Protein AF-A0A5N8YVY4-F1 (afdb_monomer_lite)

pLDDT: mean 76.52, std 18.92, range [33.56, 97.31]

Radius of gyration: 22.84 Å; chains: 1; bounding box: 52×61×30 Å

Structure (mmCIF, N/CA/C/O backbone):
data_AF-A0A5N8YVY4-F1
#
_entry.id   AF-A0A5N8YVY4-F1
#
loop_
_atom_site.group_PDB
_atom_site.id
_atom_site.type_symbol
_atom_site.label_atom_id
_atom_site.label_alt_id
_atom_site.label_comp_id
_atom_site.label_asym_id
_atom_site.label_entity_id
_atom_site.label_seq_id
_atom_site.pdbx_PDB_ins_code
_atom_site.Cartn_x
_atom_site.Cartn_y
_atom_site.Cartn_z
_atom_site.occupancy
_atom_site.B_iso_or_equiv
_atom_site.auth_seq_id
_atom_site.auth_comp_id
_atom_site.auth_asym_id
_atom_site.auth_atom_id
_atom_site.pdbx_PDB_model_num
ATOM 1 N N . MET A 1 1 ? -18.446 -40.238 -5.302 1.00 55.84 1 MET A N 1
ATOM 2 C CA . MET A 1 1 ? -17.484 -40.182 -4.173 1.00 55.84 1 MET A CA 1
ATOM 3 C C . MET A 1 1 ? -16.031 -40.557 -4.520 1.00 55.84 1 MET A C 1
ATOM 5 O O . MET A 1 1 ? -15.143 -40.120 -3.804 1.00 55.84 1 MET A O 1
ATOM 9 N N . LEU A 1 2 ? -15.723 -41.269 -5.621 1.00 49.22 2 LEU A N 1
ATOM 10 C CA . LEU A 1 2 ? -14.328 -41.636 -5.972 1.00 49.22 2 LEU A CA 1
ATOM 11 C C . LEU A 1 2 ? -13.417 -40.474 -6.439 1.00 49.22 2 LEU A C 1
ATOM 13 O O . LEU A 1 2 ? -12.198 -40.604 -6.385 1.00 49.22 2 LEU A O 1
ATOM 17 N N . LYS A 1 3 ? -13.984 -39.351 -6.909 1.00 61.91 3 LYS A N 1
ATOM 18 C CA . LYS A 1 3 ? -13.222 -38.222 -7.484 1.00 61.91 3 LYS A CA 1
ATOM 19 C C . LYS A 1 3 ? -12.515 -37.371 -6.418 1.00 61.91 3 LYS A C 1
ATOM 21 O O . LYS A 1 3 ? -11.375 -36.974 -6.619 1.00 61.91 3 LYS A O 1
ATOM 26 N N . PHE A 1 4 ? -13.147 -37.182 -5.258 1.00 70.38 4 PHE A N 1
ATOM 27 C CA . PHE A 1 4 ? -12.598 -36.387 -4.153 1.00 70.38 4 PHE A CA 1
ATOM 28 C C . PHE A 1 4 ? -11.388 -37.072 -3.503 1.00 70.38 4 PHE A C 1
ATOM 30 O O . PHE A 1 4 ? -10.373 -36.439 -3.243 1.00 70.38 4 PHE A O 1
ATOM 37 N N . ARG A 1 5 ? -11.438 -38.407 -3.367 1.00 75.44 5 ARG A N 1
ATOM 38 C CA . ARG A 1 5 ? -10.320 -39.200 -2.834 1.00 75.44 5 ARG A CA 1
ATOM 39 C C . ARG A 1 5 ? -9.080 -39.149 -3.732 1.00 75.44 5 ARG A C 1
ATOM 41 O O . ARG A 1 5 ? -7.971 -39.195 -3.224 1.00 75.44 5 ARG A O 1
ATOM 48 N N . ARG A 1 6 ? -9.251 -39.025 -5.053 1.00 77.25 6 ARG A N 1
ATOM 49 C CA . ARG A 1 6 ? -8.131 -38.881 -6.002 1.00 77.25 6 ARG A CA 1
ATOM 50 C C . ARG A 1 6 ? -7.522 -37.479 -5.963 1.00 77.25 6 ARG A C 1
ATOM 52 O O . ARG A 1 6 ? -6.309 -37.358 -6.034 1.00 77.25 6 ARG A O 1
ATOM 59 N N . LEU A 1 7 ? -8.346 -36.446 -5.790 1.00 78.88 7 LEU A N 1
ATOM 60 C CA . LEU A 1 7 ? -7.879 -35.060 -5.722 1.00 78.88 7 LEU A CA 1
ATOM 61 C C . LEU A 1 7 ? -7.105 -34.775 -4.422 1.00 78.88 7 LEU A C 1
ATOM 63 O O . LEU A 1 7 ? -6.055 -34.144 -4.456 1.00 78.88 7 LEU A O 1
ATOM 67 N N . VAL A 1 8 ? -7.576 -35.323 -3.296 1.00 85.56 8 VAL A N 1
ATOM 68 C CA . VAL A 1 8 ? -6.899 -35.208 -1.992 1.00 85.56 8 VAL A CA 1
ATOM 69 C C . VAL A 1 8 ? -5.554 -35.945 -1.991 1.00 85.56 8 VAL A C 1
ATOM 71 O O . VAL A 1 8 ? -4.577 -35.423 -1.467 1.00 85.56 8 VAL A O 1
ATOM 74 N N . LEU A 1 9 ? -5.465 -37.117 -2.634 1.00 82.00 9 LEU A N 1
ATOM 75 C CA . LEU A 1 9 ? -4.198 -37.852 -2.748 1.00 82.00 9 LEU A CA 1
ATOM 76 C C . LEU A 1 9 ? -3.158 -37.107 -3.600 1.00 82.00 9 LEU A C 1
ATOM 78 O O . LEU A 1 9 ? -1.983 -37.095 -3.239 1.00 82.00 9 LEU A O 1
ATOM 82 N N . LEU A 1 10 ? -3.578 -36.451 -4.688 1.00 84.38 10 LEU A N 1
ATOM 83 C CA . LEU A 1 10 ? -2.674 -35.639 -5.511 1.00 84.38 10 LEU A CA 1
ATOM 84 C C . LEU A 1 10 ? -2.179 -34.397 -4.763 1.00 84.38 10 LEU A C 1
ATOM 86 O O . LEU A 1 10 ? -0.994 -34.081 -4.828 1.00 84.38 10 LEU A O 1
ATOM 90 N N . TYR A 1 11 ? -3.059 -33.740 -4.004 1.00 84.31 11 TYR A N 1
ATOM 91 C CA . TYR A 1 11 ? -2.692 -32.574 -3.204 1.00 84.31 11 TYR A CA 1
ATOM 92 C C . TYR A 1 11 ? -1.671 -32.921 -2.110 1.00 84.31 11 TYR A C 1
ATOM 94 O O . TYR A 1 11 ? -0.668 -32.231 -1.972 1.00 84.31 11 TYR A O 1
ATOM 102 N N . ILE A 1 12 ? -1.861 -34.035 -1.392 1.00 83.75 12 ILE A N 1
ATOM 103 C CA . ILE A 1 12 ? -0.922 -34.493 -0.351 1.00 83.75 12 ILE A CA 1
ATOM 104 C C . ILE A 1 12 ? 0.433 -34.894 -0.955 1.00 83.75 12 ILE A C 1
ATOM 106 O O . ILE A 1 12 ? 1.474 -34.570 -0.387 1.00 83.75 12 ILE A O 1
ATOM 110 N N . SER A 1 13 ? 0.436 -35.550 -2.121 1.00 77.75 13 SER A N 1
ATOM 111 C CA . SER A 1 13 ? 1.674 -35.894 -2.833 1.00 77.75 13 SER A CA 1
ATOM 112 C C . SER A 1 13 ? 2.452 -34.653 -3.278 1.00 77.75 13 SER A C 1
ATOM 114 O O . SER A 1 13 ? 3.677 -34.639 -3.192 1.00 77.75 13 SER A O 1
ATOM 116 N N . PHE A 1 14 ? 1.754 -33.618 -3.749 1.00 79.69 14 PHE A N 1
ATOM 117 C CA . PHE A 1 14 ? 2.366 -32.352 -4.147 1.00 79.69 14 PHE A CA 1
ATOM 118 C C . PHE A 1 14 ? 2.947 -31.609 -2.936 1.00 79.69 14 PHE A C 1
ATOM 120 O O . PHE A 1 14 ? 4.085 -31.149 -2.978 1.00 79.69 14 PHE A O 1
ATOM 127 N N . LEU A 1 15 ? 2.212 -31.590 -1.819 1.00 78.12 15 LEU A N 1
ATOM 128 C CA . LEU A 1 15 ? 2.664 -30.991 -0.563 1.00 78.12 15 LEU A CA 1
ATOM 129 C C . LEU A 1 15 ? 3.941 -31.669 -0.044 1.00 78.12 15 LEU A C 1
ATOM 131 O O . LEU A 1 15 ? 4.868 -30.979 0.358 1.00 78.12 15 LEU A O 1
ATOM 135 N N . PHE A 1 16 ? 4.042 -33.000 -0.128 1.00 74.69 16 PHE A N 1
ATOM 136 C CA . PHE A 1 16 ? 5.247 -33.738 0.274 1.00 74.69 16 PHE A CA 1
ATOM 137 C C . PHE A 1 16 ? 6.473 -33.442 -0.603 1.00 74.69 16 PHE A C 1
ATOM 139 O O . PHE A 1 16 ? 7.581 -33.361 -0.079 1.00 74.69 16 PHE A O 1
ATOM 146 N N . ILE A 1 17 ? 6.285 -33.240 -1.911 1.00 73.94 17 ILE A N 1
ATOM 147 C CA . ILE A 1 17 ? 7.363 -32.861 -2.842 1.00 73.94 17 ILE A CA 1
ATOM 148 C C . ILE A 1 17 ? 7.856 -31.430 -2.576 1.00 73.94 17 ILE A C 1
ATOM 150 O O . ILE A 1 17 ? 9.050 -31.169 -2.685 1.00 73.94 17 ILE A O 1
ATOM 154 N N . CYS A 1 18 ? 6.966 -30.510 -2.189 1.00 66.88 18 CYS A N 1
ATOM 155 C CA . CYS A 1 18 ? 7.345 -29.139 -1.830 1.00 66.88 18 CYS A CA 1
ATOM 156 C C . CYS A 1 18 ? 7.947 -29.026 -0.420 1.00 66.88 18 CYS A C 1
ATOM 158 O O . CYS A 1 18 ? 8.779 -28.152 -0.190 1.00 66.88 18 CYS A O 1
ATOM 160 N N . LEU A 1 19 ? 7.532 -29.880 0.525 1.00 61.25 19 LEU A N 1
ATOM 161 C CA . LEU A 1 19 ? 7.989 -29.816 1.920 1.00 61.25 19 LEU A CA 1
ATOM 162 C C . LEU A 1 19 ? 9.291 -30.589 2.176 1.00 61.25 19 LEU A C 1
ATOM 164 O O . LEU A 1 19 ? 9.974 -30.320 3.160 1.00 61.25 19 LEU A O 1
ATOM 168 N N . PHE A 1 20 ? 9.644 -31.528 1.297 1.00 68.81 20 PHE A N 1
ATOM 169 C CA . PHE A 1 20 ? 10.936 -32.208 1.305 1.00 68.81 20 PHE A CA 1
ATOM 170 C C . PHE A 1 20 ? 11.694 -31.877 0.018 1.00 68.81 20 PHE A C 1
ATOM 172 O O . PHE A 1 20 ? 11.738 -32.708 -0.894 1.00 68.81 20 PHE A O 1
ATOM 179 N N . PRO A 1 21 ? 12.337 -30.698 -0.080 1.00 59.22 21 PRO A N 1
ATOM 180 C CA . PRO A 1 21 ? 13.430 -30.571 -1.020 1.00 59.22 21 PRO A CA 1
ATOM 181 C C . PRO A 1 21 ? 14.462 -31.606 -0.577 1.00 59.22 21 PRO A C 1
ATOM 183 O O . PRO A 1 21 ? 15.038 -31.500 0.506 1.00 59.22 21 PRO A O 1
ATOM 186 N N . ALA A 1 22 ? 14.652 -32.652 -1.381 1.00 57.59 22 ALA A N 1
ATOM 187 C CA . ALA A 1 22 ? 15.846 -33.464 -1.273 1.00 57.59 22 ALA A CA 1
ATOM 188 C C . ALA A 1 22 ? 17.014 -32.480 -1.345 1.00 57.59 22 ALA A C 1
ATOM 190 O O . ALA A 1 22 ? 17.257 -31.848 -2.372 1.00 57.59 22 ALA A O 1
ATOM 191 N N . CYS A 1 23 ? 17.648 -32.275 -0.200 1.00 51.53 23 CYS A N 1
ATOM 192 C CA . CYS A 1 23 ? 18.814 -31.446 -0.025 1.00 51.53 23 CYS A CA 1
ATOM 193 C C . CYS A 1 23 ? 19.942 -32.046 -0.868 1.00 51.53 23 CYS A C 1
ATOM 195 O O . CYS A 1 23 ? 20.732 -32.864 -0.404 1.00 51.53 23 CYS A O 1
ATOM 197 N N . VAL A 1 24 ? 20.010 -31.644 -2.138 1.00 55.12 24 VAL A N 1
ATOM 198 C CA . VAL A 1 24 ? 21.239 -31.717 -2.918 1.00 55.12 24 VAL A CA 1
ATOM 199 C C . VAL A 1 24 ? 22.156 -30.638 -2.358 1.00 55.12 24 VAL A C 1
ATOM 201 O O . VAL A 1 24 ? 22.028 -29.448 -2.626 1.00 55.12 24 VAL A O 1
ATOM 204 N N . ASN A 1 25 ? 23.034 -31.105 -1.479 1.00 53.78 25 ASN A N 1
ATOM 205 C CA . ASN A 1 25 ? 24.186 -30.396 -0.966 1.00 53.78 25 ASN A CA 1
ATOM 206 C C . ASN A 1 25 ? 25.231 -30.262 -2.083 1.00 53.78 25 ASN A C 1
ATOM 208 O O . ASN A 1 25 ? 25.830 -31.261 -2.480 1.00 53.78 25 ASN A O 1
ATOM 212 N N . SER A 1 26 ? 25.485 -29.035 -2.527 1.00 46.78 26 SER A N 1
ATOM 213 C CA . SER A 1 26 ? 26.713 -28.680 -3.237 1.00 46.78 26 SER A CA 1
ATOM 214 C C . SER A 1 26 ? 27.489 -27.702 -2.365 1.00 46.78 26 SER A C 1
ATOM 216 O O . SER A 1 26 ? 27.283 -26.494 -2.417 1.00 46.78 26 SER A O 1
ATOM 218 N N . ASN A 1 27 ? 28.376 -28.250 -1.536 1.00 60.06 27 ASN A N 1
ATOM 219 C CA . ASN A 1 27 ? 29.426 -27.483 -0.882 1.00 60.06 27 ASN A CA 1
ATOM 220 C C . ASN A 1 27 ? 30.464 -27.097 -1.942 1.00 60.06 27 ASN A C 1
ATOM 222 O O . ASN A 1 27 ? 31.179 -27.951 -2.464 1.00 60.06 27 ASN A O 1
ATOM 226 N N . SER A 1 28 ? 30.569 -25.812 -2.245 1.00 51.81 28 SER A N 1
ATOM 227 C CA . SER A 1 28 ? 31.784 -25.196 -2.779 1.00 51.81 28 SER A CA 1
ATOM 228 C C . SER A 1 28 ? 31.788 -23.768 -2.263 1.00 51.81 28 SER A C 1
ATOM 230 O O . SER A 1 28 ? 30.952 -22.958 -2.651 1.00 51.81 28 SER A O 1
ATOM 232 N N . GLY A 1 29 ? 32.639 -23.533 -1.265 1.00 50.56 29 GLY A N 1
ATOM 233 C CA . GLY A 1 29 ? 32.761 -22.243 -0.608 1.00 50.56 29 GLY A CA 1
ATOM 234 C C . GLY A 1 29 ? 33.346 -21.178 -1.524 1.00 50.56 29 GLY A C 1
ATOM 235 O O . GLY A 1 29 ? 33.980 -21.493 -2.524 1.00 50.56 29 GLY A O 1
ATOM 236 N N . ASP A 1 30 ? 33.176 -19.924 -1.134 1.00 43.31 30 ASP A N 1
ATOM 237 C CA . ASP A 1 30 ? 34.301 -19.150 -0.621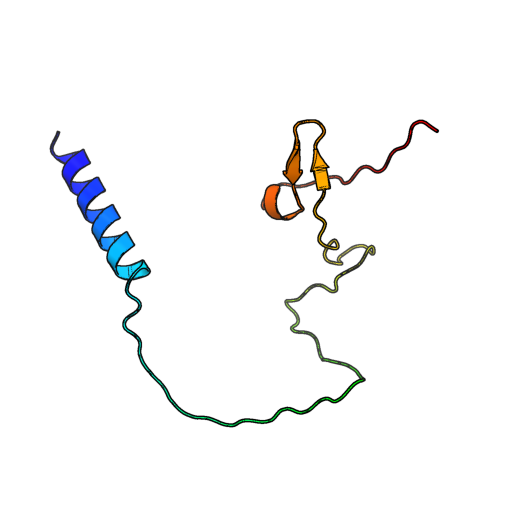 1.00 43.31 30 ASP A CA 1
ATOM 238 C C . ASP A 1 30 ? 33.756 -17.956 0.169 1.00 43.31 30 ASP A C 1
ATOM 240 O O . ASP A 1 30 ? 32.742 -17.354 -0.192 1.00 43.31 30 ASP A O 1
ATOM 244 N N . GLY A 1 31 ? 34.383 -17.667 1.303 1.00 53.78 31 GLY A N 1
ATOM 245 C CA . GLY A 1 31 ? 34.014 -16.552 2.159 1.00 53.78 31 GLY A CA 1
ATOM 246 C C . GLY A 1 31 ? 34.768 -15.309 1.726 1.00 53.78 31 GLY A C 1
ATOM 247 O O . GLY A 1 31 ? 35.977 -15.241 1.907 1.00 53.78 31 GLY A O 1
ATOM 248 N N . VAL A 1 32 ? 34.060 -14.293 1.240 1.00 44.66 32 VAL A N 1
ATOM 249 C CA . VAL A 1 32 ? 34.615 -12.943 1.118 1.00 44.66 32 VAL A CA 1
ATOM 250 C C . VAL A 1 32 ? 33.586 -11.947 1.636 1.00 44.66 32 VAL A C 1
ATOM 252 O O . VAL A 1 32 ? 32.634 -11.567 0.960 1.00 44.66 32 VAL A O 1
ATOM 255 N N . ALA A 1 33 ? 33.787 -11.532 2.886 1.00 50.59 33 ALA A N 1
ATOM 256 C CA . ALA A 1 33 ? 33.242 -10.285 3.386 1.00 50.59 33 ALA A CA 1
ATOM 257 C C . ALA A 1 33 ? 34.062 -9.147 2.764 1.00 50.59 33 ALA A C 1
ATOM 259 O O . ALA A 1 33 ? 35.186 -8.877 3.185 1.00 50.59 33 ALA A O 1
ATOM 260 N N . THR A 1 34 ? 33.508 -8.488 1.752 1.00 33.56 34 THR A N 1
ATOM 261 C CA . THR A 1 34 ? 34.046 -7.229 1.236 1.00 33.56 34 THR A CA 1
ATOM 262 C C . THR A 1 34 ? 32.978 -6.158 1.362 1.00 33.56 34 THR A C 1
ATOM 264 O O . THR A 1 34 ? 32.059 -6.051 0.558 1.00 33.56 34 THR A O 1
ATOM 267 N N . SER A 1 35 ? 33.121 -5.361 2.418 1.00 54.50 35 SER A N 1
ATOM 268 C CA . SER A 1 35 ? 32.541 -4.030 2.514 1.00 54.50 35 SER A CA 1
ATOM 269 C C . SER A 1 35 ? 33.213 -3.160 1.457 1.00 54.50 35 SER A C 1
ATOM 271 O O . SER A 1 35 ? 34.409 -2.881 1.554 1.00 54.50 35 SER A O 1
ATOM 273 N N . THR A 1 36 ? 32.485 -2.726 0.437 1.00 37.22 36 THR A N 1
ATOM 274 C CA . THR A 1 36 ? 32.936 -1.627 -0.422 1.00 37.22 36 THR A CA 1
ATOM 275 C C . THR A 1 36 ? 31.719 -0.826 -0.850 1.00 37.22 36 THR A C 1
ATOM 277 O O . THR A 1 36 ? 30.841 -1.324 -1.548 1.00 37.22 36 THR A O 1
ATOM 280 N N . ASN A 1 37 ? 31.663 0.402 -0.340 1.00 58.12 37 ASN A N 1
ATOM 281 C CA . ASN A 1 37 ? 30.744 1.432 -0.787 1.00 58.12 37 ASN A CA 1
ATOM 282 C C . ASN A 1 37 ? 31.156 1.929 -2.181 1.00 58.12 37 ASN A C 1
ATOM 284 O O . ASN A 1 37 ? 32.346 2.032 -2.477 1.00 58.12 37 ASN A O 1
ATOM 288 N N . GLU A 1 38 ? 30.130 2.359 -2.911 1.00 58.00 38 GLU A N 1
ATOM 289 C CA . GLU A 1 38 ? 30.119 3.239 -4.083 1.00 58.00 38 GLU A CA 1
ATOM 290 C C . GLU A 1 38 ? 30.331 2.662 -5.492 1.00 58.00 38 GLU A C 1
ATOM 292 O O . GLU A 1 38 ? 31.243 1.894 -5.784 1.00 58.00 38 GLU A O 1
ATOM 297 N N . ALA A 1 39 ? 29.504 3.244 -6.370 1.00 47.06 39 ALA A N 1
ATOM 298 C CA . ALA A 1 39 ? 29.569 3.338 -7.824 1.00 47.06 39 ALA A CA 1
ATOM 299 C C . ALA A 1 39 ? 28.976 2.186 -8.658 1.00 47.06 39 ALA A C 1
ATOM 301 O O . ALA A 1 39 ? 29.626 1.198 -8.981 1.00 47.06 39 ALA A O 1
ATOM 302 N N . GLY A 1 40 ? 27.757 2.441 -9.150 1.00 50.09 40 GLY A N 1
ATOM 303 C CA . GLY A 1 40 ? 27.364 2.063 -10.508 1.00 50.09 40 GLY A CA 1
ATOM 304 C C . GLY A 1 40 ? 27.216 0.569 -10.752 1.00 50.09 40 GLY A C 1
ATOM 305 O O . GLY A 1 40 ? 27.896 0.009 -11.607 1.00 50.09 40 GLY A O 1
ATOM 306 N N . GLY A 1 41 ? 26.283 -0.067 -10.045 1.00 46.69 41 GLY A N 1
ATOM 307 C CA . GLY A 1 41 ? 25.782 -1.364 -10.471 1.00 46.69 41 GLY A CA 1
ATOM 308 C C . GLY A 1 41 ? 25.063 -1.204 -11.807 1.00 46.69 41 GLY A C 1
ATOM 309 O O . GLY A 1 41 ? 24.080 -0.471 -11.893 1.00 46.69 41 GLY A O 1
ATOM 310 N N . LEU A 1 42 ? 25.545 -1.891 -12.843 1.00 50.19 42 LEU A N 1
ATOM 311 C CA . LEU A 1 42 ? 24.713 -2.265 -13.983 1.00 50.19 42 LEU A CA 1
ATOM 312 C C . LEU A 1 42 ? 23.575 -3.110 -13.410 1.00 50.19 42 LEU A C 1
ATOM 314 O O . LEU A 1 42 ? 23.735 -4.311 -13.198 1.00 50.19 42 LEU A O 1
ATOM 318 N N . GLY A 1 43 ? 22.489 -2.430 -13.040 1.00 55.59 43 GLY A N 1
ATOM 319 C CA . GLY A 1 43 ? 21.302 -3.048 -12.485 1.00 55.59 43 GLY A CA 1
ATOM 320 C C . GLY A 1 43 ? 20.839 -4.139 -13.431 1.00 55.59 43 GLY A C 1
ATOM 321 O O . GLY A 1 43 ? 20.871 -3.966 -14.651 1.00 55.59 43 GLY A O 1
ATOM 322 N N . ASP A 1 44 ? 20.454 -5.272 -12.853 1.00 59.56 44 ASP A N 1
ATOM 323 C CA . ASP A 1 44 ? 19.677 -6.281 -13.553 1.00 59.56 44 ASP A CA 1
ATOM 324 C C . ASP A 1 44 ? 18.605 -5.552 -14.388 1.00 59.56 44 ASP A C 1
ATOM 326 O O . ASP A 1 44 ? 17.812 -4.808 -13.804 1.00 59.56 44 ASP A O 1
ATOM 330 N N . PRO A 1 45 ? 18.583 -5.687 -15.730 1.00 56.00 45 PRO A N 1
ATOM 331 C CA . PRO A 1 45 ? 17.641 -4.963 -16.589 1.00 56.00 45 PRO A CA 1
ATOM 332 C C . PRO A 1 45 ? 16.170 -5.290 -16.280 1.00 56.00 45 PRO A C 1
ATOM 334 O O . PRO A 1 45 ? 15.270 -4.717 -16.892 1.00 56.00 45 PRO A O 1
ATOM 337 N N . LEU A 1 46 ? 15.924 -6.218 -15.352 1.00 60.00 46 LEU A N 1
ATOM 338 C CA . LEU A 1 46 ? 14.615 -6.621 -14.861 1.00 60.00 46 LEU A CA 1
ATOM 339 C C . LEU A 1 46 ? 14.240 -5.997 -13.505 1.00 60.00 46 LEU A C 1
ATOM 341 O O . LEU A 1 46 ? 13.080 -6.099 -13.104 1.00 60.00 46 LEU A O 1
ATOM 345 N N . SER A 1 47 ? 15.174 -5.352 -12.799 1.00 69.62 47 SER A N 1
ATOM 346 C CA . SER A 1 47 ? 14.914 -4.742 -11.493 1.00 69.62 47 SER A CA 1
ATOM 347 C C . SER A 1 47 ? 14.634 -3.252 -11.658 1.00 69.62 47 SER A C 1
ATOM 349 O O . SER A 1 47 ? 15.552 -2.449 -11.816 1.00 69.62 47 SER A O 1
ATOM 351 N N . ALA A 1 48 ? 13.354 -2.879 -11.615 1.00 82.00 48 ALA A N 1
ATOM 352 C CA . ALA A 1 48 ? 12.952 -1.478 -11.589 1.00 82.00 48 ALA A CA 1
ATOM 353 C C . ALA A 1 48 ? 13.599 -0.761 -10.390 1.00 82.00 48 ALA A C 1
ATOM 355 O O . ALA A 1 48 ? 13.634 -1.291 -9.279 1.00 82.00 48 ALA A O 1
ATOM 356 N N . GLU A 1 49 ? 14.120 0.443 -10.620 1.00 92.69 49 GLU A N 1
ATOM 357 C CA . GLU A 1 49 ? 14.635 1.300 -9.552 1.00 92.69 49 GLU A CA 1
AT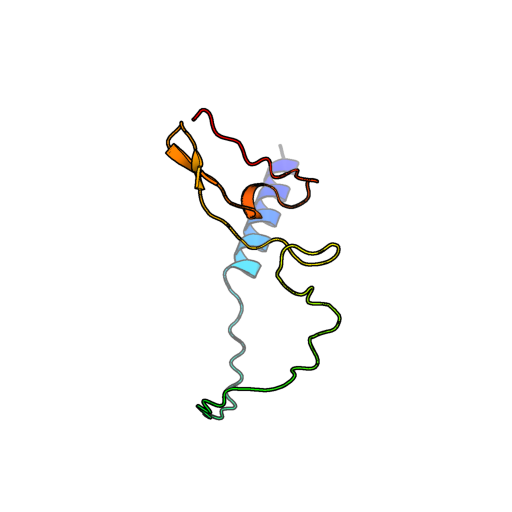OM 358 C C . GLU A 1 49 ? 13.499 1.639 -8.578 1.00 92.69 49 GLU A C 1
ATOM 360 O O . GLU A 1 49 ? 12.379 1.912 -9.008 1.00 92.69 49 GLU A O 1
ATOM 365 N N . ILE A 1 50 ? 13.763 1.599 -7.271 1.00 93.19 50 ILE A N 1
ATOM 366 C CA . ILE A 1 50 ? 12.769 1.956 -6.253 1.00 93.19 50 ILE A CA 1
ATOM 367 C C . ILE A 1 50 ? 12.727 3.477 -6.122 1.00 93.19 50 ILE A C 1
ATOM 369 O O . ILE A 1 50 ? 13.746 4.099 -5.827 1.00 93.19 50 ILE A O 1
ATOM 373 N N . GLY A 1 51 ? 11.544 4.072 -6.251 1.00 92.25 51 GLY A N 1
ATOM 374 C CA . GLY A 1 51 ? 11.391 5.512 -6.093 1.00 92.25 51 GLY A CA 1
ATOM 375 C C . GLY A 1 51 ? 9.992 6.025 -6.414 1.00 92.25 51 GLY A C 1
ATOM 376 O O . GLY A 1 51 ? 9.029 5.266 -6.476 1.00 92.25 51 GLY A O 1
ATOM 377 N N . SER A 1 52 ? 9.869 7.348 -6.528 1.00 91.12 52 SER A N 1
ATOM 378 C CA . SER A 1 52 ? 8.577 8.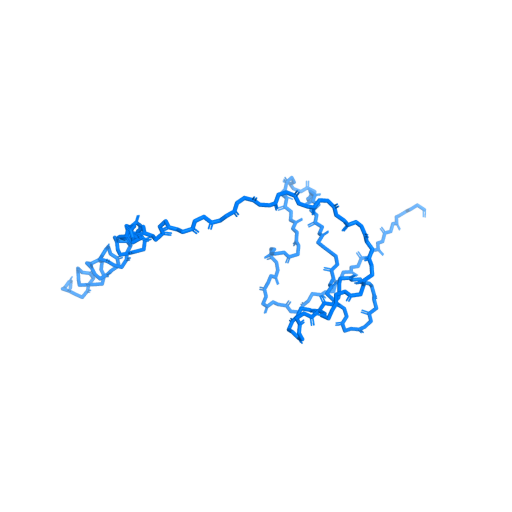032 -6.721 1.00 91.12 52 SER A CA 1
ATOM 379 C C . SER A 1 52 ? 8.352 8.507 -8.159 1.00 91.12 52 SER A C 1
ATOM 381 O O . SER A 1 52 ? 7.321 9.118 -8.441 1.00 91.12 52 SER A O 1
ATOM 383 N N . GLU A 1 53 ? 9.312 8.278 -9.057 1.00 93.94 53 GLU A N 1
ATOM 384 C CA . GLU A 1 53 ? 9.202 8.685 -10.455 1.00 93.94 53 GLU A CA 1
ATOM 385 C C . GLU A 1 53 ? 8.410 7.664 -11.284 1.00 93.94 53 GLU A C 1
ATOM 387 O O . GLU A 1 53 ? 8.213 6.507 -10.908 1.00 93.94 53 GLU A O 1
ATOM 392 N N . VAL A 1 54 ? 7.922 8.093 -12.448 1.00 92.44 54 VAL A N 1
ATOM 393 C CA . VAL A 1 54 ? 7.149 7.219 -13.338 1.00 92.44 54 VAL A CA 1
ATOM 394 C C . VAL A 1 54 ? 8.042 6.103 -13.881 1.00 92.44 54 VAL A C 1
ATOM 396 O O . VAL A 1 54 ? 9.095 6.366 -14.452 1.00 92.44 54 VAL A O 1
ATOM 399 N N . GLY A 1 55 ? 7.586 4.856 -13.749 1.00 91.81 55 GLY A N 1
ATOM 400 C CA . GLY A 1 55 ? 8.328 3.666 -14.180 1.00 91.81 55 GLY A CA 1
ATOM 401 C C . GLY A 1 55 ? 9.216 3.057 -13.092 1.00 91.81 55 GLY A C 1
ATOM 402 O O . GLY A 1 55 ? 9.692 1.938 -13.273 1.00 91.81 55 GLY A O 1
ATOM 403 N N . GLN A 1 56 ? 9.384 3.743 -11.958 1.00 93.06 56 GLN A N 1
ATOM 404 C CA . GLN A 1 56 ? 10.043 3.198 -10.776 1.00 93.06 56 GLN A CA 1
ATOM 405 C C . GLN A 1 56 ? 9.087 2.317 -9.963 1.00 93.06 56 GLN A C 1
ATOM 407 O O . GLN A 1 56 ? 7.863 2.489 -9.980 1.00 93.06 56 GLN A O 1
ATOM 412 N N . GLN A 1 57 ? 9.652 1.355 -9.238 1.00 92.25 57 GLN A N 1
ATOM 413 C CA . GLN A 1 57 ? 8.909 0.546 -8.285 1.00 92.25 57 GLN A CA 1
ATOM 414 C C . GLN A 1 57 ? 8.534 1.399 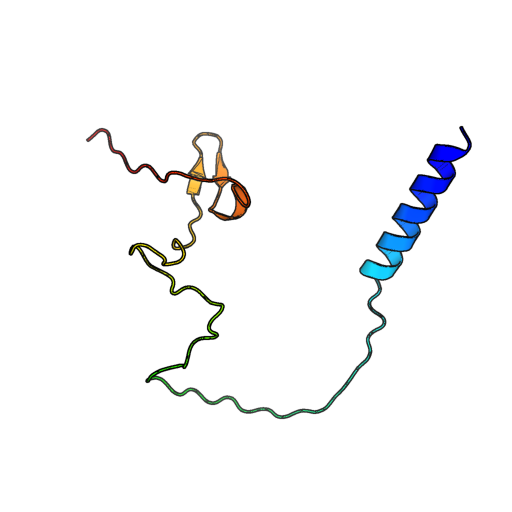-7.069 1.00 92.25 57 GLN A C 1
ATOM 416 O O . GLN A 1 57 ? 9.387 2.051 -6.465 1.00 92.25 57 GLN A O 1
ATOM 421 N N . ALA A 1 58 ? 7.258 1.354 -6.677 1.00 92.75 58 ALA A N 1
ATOM 422 C CA . ALA A 1 58 ? 6.783 2.057 -5.492 1.00 92.75 58 ALA A CA 1
ATOM 423 C C . ALA A 1 58 ? 7.512 1.560 -4.221 1.00 92.75 58 ALA A C 1
ATOM 425 O O . ALA A 1 58 ? 7.643 0.344 -4.034 1.00 92.75 58 ALA A O 1
ATOM 426 N N . PRO A 1 59 ? 7.957 2.458 -3.320 1.00 92.25 59 PRO A N 1
ATOM 427 C CA . PRO A 1 59 ? 8.587 2.067 -2.065 1.00 92.25 59 PRO A CA 1
ATOM 428 C C . PRO A 1 59 ? 7.633 1.253 -1.195 1.00 92.25 59 PRO A C 1
ATOM 430 O O . PRO A 1 59 ? 6.467 1.617 -1.039 1.00 92.25 59 PRO A O 1
ATOM 433 N N . ASN A 1 60 ? 8.138 0.178 -0.586 1.00 93.25 60 ASN A N 1
ATOM 434 C CA . ASN A 1 60 ? 7.319 -0.648 0.292 1.00 93.25 60 ASN A CA 1
ATOM 435 C C . ASN A 1 60 ? 6.885 0.132 1.547 1.00 93.25 60 ASN A C 1
ATOM 437 O O . ASN A 1 60 ? 7.646 0.938 2.088 1.00 93.25 60 ASN A O 1
ATOM 441 N N . PHE A 1 61 ? 5.676 -0.134 2.037 1.00 92.88 61 PHE A N 1
ATOM 442 C CA . PHE A 1 61 ? 5.158 0.438 3.273 1.00 92.88 61 PHE A CA 1
ATOM 443 C C . PHE A 1 61 ? 4.426 -0.618 4.096 1.00 92.88 61 PHE A C 1
ATOM 445 O O . PHE A 1 61 ? 3.958 -1.628 3.583 1.00 92.88 61 PHE A O 1
ATOM 452 N N . SER A 1 62 ? 4.296 -0.353 5.392 1.00 95.81 62 SER A N 1
ATOM 453 C CA . SER A 1 62 ? 3.470 -1.144 6.297 1.00 95.81 62 SER A CA 1
ATOM 454 C C . SER A 1 62 ? 2.720 -0.187 7.209 1.00 95.81 62 SER A C 1
ATOM 456 O O . SER A 1 62 ? 3.331 0.472 8.052 1.00 95.81 62 SER A O 1
ATOM 458 N N . VAL A 1 63 ? 1.401 -0.137 7.068 1.00 95.56 63 VAL A N 1
ATOM 459 C CA . VAL A 1 63 ? 0.520 0.706 7.881 1.00 95.56 63 VAL A CA 1
ATOM 460 C C . VAL A 1 63 ? -0.501 -0.144 8.620 1.00 95.56 63 VAL A C 1
ATOM 462 O O . VAL A 1 63 ? -0.899 -1.216 8.169 1.00 95.56 63 VAL A O 1
ATOM 465 N N . THR A 1 64 ? -0.922 0.335 9.784 1.00 97.31 64 THR A N 1
ATOM 466 C CA . THR A 1 64 ? -2.004 -0.284 10.548 1.00 97.31 64 THR A CA 1
ATOM 467 C C . THR A 1 64 ? -3.300 0.446 10.222 1.00 97.31 64 THR A C 1
ATOM 469 O O . THR A 1 64 ? -3.391 1.660 10.391 1.00 97.31 64 THR A O 1
ATOM 472 N N . THR A 1 65 ? -4.290 -0.294 9.734 1.00 95.19 65 THR A N 1
ATOM 473 C CA . THR A 1 65 ? -5.648 0.206 9.479 1.00 95.19 65 THR A CA 1
ATOM 474 C C . THR A 1 65 ? -6.360 0.576 10.781 1.00 95.19 65 THR A C 1
ATOM 476 O O . THR A 1 65 ? -5.948 0.170 11.869 1.00 95.19 65 THR A O 1
ATOM 479 N N . ILE A 1 66 ? -7.469 1.311 10.672 1.00 96.12 66 ILE A N 1
ATOM 480 C CA . ILE A 1 66 ? -8.322 1.663 11.821 1.00 96.12 66 ILE A CA 1
ATOM 481 C C . ILE A 1 66 ? -8.853 0.432 12.570 1.00 96.12 66 ILE A C 1
ATOM 483 O O . ILE A 1 66 ? -9.066 0.495 13.776 1.00 96.12 66 ILE A O 1
ATOM 487 N N . ASP A 1 67 ? -8.983 -0.697 11.873 1.00 96.75 67 ASP A N 1
ATOM 488 C CA . ASP A 1 67 ? -9.432 -1.973 12.432 1.00 96.75 67 ASP A CA 1
ATOM 489 C C . ASP A 1 67 ? -8.281 -2.782 13.061 1.00 96.75 67 ASP A C 1
ATOM 491 O O . ASP A 1 67 ? -8.469 -3.919 13.490 1.00 96.75 67 ASP A O 1
ATOM 495 N N . GLY A 1 68 ? -7.062 -2.232 13.094 1.00 97.06 68 GLY A N 1
ATOM 496 C CA . GLY A 1 68 ? -5.877 -2.877 13.668 1.00 97.06 68 GLY A CA 1
ATOM 497 C C . GLY A 1 68 ? -5.162 -3.860 12.736 1.00 97.06 68 GLY A C 1
ATOM 498 O O . GLY A 1 68 ? -4.135 -4.423 13.113 1.00 97.06 68 GLY A O 1
ATOM 499 N N . THR A 1 69 ? -5.651 -4.055 11.509 1.00 97.25 69 THR A N 1
ATOM 500 C CA . THR A 1 69 ? -5.002 -4.930 10.520 1.00 97.25 69 THR A CA 1
ATOM 501 C C . THR A 1 69 ? -3.782 -4.238 9.921 1.00 97.25 69 THR A C 1
ATOM 503 O O . THR A 1 69 ? -3.880 -3.088 9.487 1.00 97.25 69 THR A O 1
ATOM 506 N N . ARG A 1 70 ? -2.641 -4.934 9.867 1.00 96.94 70 ARG A N 1
ATOM 507 C CA . ARG A 1 70 ? -1.439 -4.468 9.163 1.00 96.94 70 ARG A CA 1
ATOM 508 C C . ARG A 1 70 ? -1.591 -4.728 7.664 1.00 96.94 70 ARG A C 1
ATOM 510 O O . ARG A 1 70 ? -1.859 -5.861 7.278 1.00 96.94 70 ARG A O 1
ATOM 517 N N . VAL A 1 71 ? -1.401 -3.694 6.851 1.00 96.19 71 VAL A N 1
ATOM 518 C CA . VAL A 1 71 ? -1.465 -3.758 5.384 1.00 96.19 71 VAL A CA 1
ATOM 519 C C . VAL A 1 71 ? -0.228 -3.106 4.770 1.00 96.19 71 VAL A C 1
ATOM 521 O O . VAL A 1 71 ? 0.294 -2.122 5.306 1.00 96.19 71 VAL A O 1
ATOM 524 N N . GLY A 1 72 ? 0.231 -3.656 3.652 1.00 95.62 72 GLY A N 1
ATOM 525 C CA . GLY A 1 72 ? 1.348 -3.145 2.857 1.00 95.62 72 GLY A CA 1
ATOM 526 C C . GLY A 1 72 ? 1.038 -3.188 1.364 1.00 95.62 72 GLY A C 1
ATOM 527 O O . GLY A 1 72 ? -0.109 -3.423 0.977 1.00 95.62 72 GLY A O 1
ATOM 528 N N . LEU A 1 73 ? 2.046 -2.957 0.520 1.00 93.00 73 LEU A N 1
ATOM 529 C CA . LEU A 1 73 ? 1.888 -3.051 -0.940 1.00 93.00 73 LEU A CA 1
ATOM 530 C C . LEU A 1 73 ? 1.611 -4.486 -1.402 1.00 93.00 73 LEU A C 1
ATOM 532 O O . LEU A 1 73 ? 0.748 -4.693 -2.250 1.00 93.00 73 LEU A O 1
ATOM 536 N N . ASP A 1 74 ? 2.266 -5.459 -0.771 1.00 92.94 74 ASP A N 1
ATOM 537 C CA . ASP A 1 74 ? 2.120 -6.899 -1.023 1.00 92.94 74 ASP A CA 1
ATOM 538 C C . ASP A 1 74 ? 0.684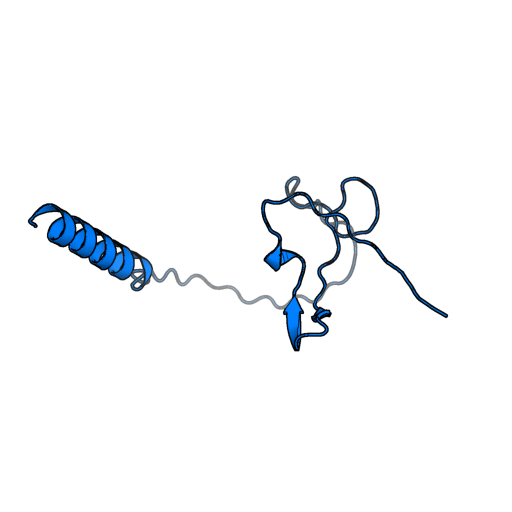 -7.399 -0.808 1.00 92.94 74 ASP A C 1
ATOM 540 O O . ASP A 1 74 ? 0.224 -8.343 -1.447 1.00 92.94 74 ASP A O 1
ATOM 544 N N . THR A 1 75 ? -0.074 -6.721 0.059 1.00 94.38 75 THR A N 1
ATOM 545 C CA . THR A 1 75 ? -1.483 -7.045 0.316 1.00 94.38 75 THR A CA 1
ATOM 546 C C . THR A 1 75 ? -2.362 -6.855 -0.930 1.00 94.38 75 THR A C 1
ATOM 548 O O . THR A 1 75 ? -3.431 -7.459 -1.019 1.00 94.38 75 THR A O 1
ATOM 551 N N . TYR A 1 76 ? -1.925 -6.038 -1.894 1.00 93.25 76 TYR A N 1
ATOM 552 C CA . TYR A 1 76 ? -2.688 -5.668 -3.089 1.00 93.25 76 TYR A CA 1
ATOM 553 C C . TYR A 1 76 ? -2.043 -6.144 -4.401 1.00 93.25 76 TYR A C 1
ATOM 555 O O . TYR A 1 76 ? -2.409 -5.662 -5.478 1.00 93.25 76 TYR A O 1
ATOM 563 N N . ASP A 1 77 ? -1.105 -7.091 -4.328 1.00 91.50 77 ASP A N 1
ATOM 564 C CA . ASP A 1 77 ? -0.413 -7.624 -5.500 1.00 91.50 77 ASP A CA 1
ATOM 565 C C . ASP A 1 77 ? -1.383 -8.129 -6.582 1.00 91.50 77 ASP A C 1
ATOM 567 O O . ASP A 1 77 ? -2.434 -8.722 -6.320 1.00 91.50 77 ASP A O 1
ATOM 571 N N . GLY A 1 78 ? -1.023 -7.880 -7.842 1.00 92.88 78 GLY A N 1
ATOM 572 C CA . GLY A 1 78 ? -1.822 -8.271 -9.006 1.00 92.88 78 GLY A CA 1
ATOM 573 C C . GLY A 1 78 ? -3.022 -7.365 -9.303 1.00 92.88 78 GLY A C 1
ATOM 574 O O . GLY A 1 78 ? -3.709 -7.594 -10.299 1.00 92.88 78 GLY A O 1
ATOM 575 N N . SER A 1 79 ? -3.257 -6.325 -8.498 1.00 93.88 79 SER A N 1
ATOM 576 C CA . SER A 1 79 ? -4.288 -5.312 -8.747 1.00 93.88 79 SER A CA 1
ATOM 577 C C . SER A 1 79 ? -3.665 -3.935 -9.006 1.00 93.88 79 SER A C 1
ATOM 579 O O . SER A 1 79 ? -2.663 -3.593 -8.382 1.00 93.88 79 SER A O 1
ATOM 581 N N . PRO A 1 80 ? -4.235 -3.103 -9.899 1.00 94.00 80 PRO A N 1
ATOM 582 C CA . PRO A 1 80 ? -3.839 -1.704 -9.995 1.00 94.00 80 PRO A CA 1
ATOM 583 C C . PRO A 1 80 ? -4.284 -0.955 -8.732 1.00 94.00 80 PRO A C 1
ATOM 585 O O . PRO A 1 80 ? -5.454 -1.010 -8.349 1.00 94.00 80 PRO A O 1
ATOM 588 N N . VAL A 1 81 ? -3.356 -0.238 -8.099 1.00 94.12 81 VAL A N 1
ATOM 589 C CA . VAL A 1 81 ? -3.584 0.476 -6.834 1.00 94.12 81 VAL A CA 1
ATOM 590 C C . VAL A 1 81 ? -3.290 1.961 -7.010 1.00 94.12 81 VAL A C 1
ATOM 592 O O . VAL A 1 81 ? -2.304 2.339 -7.638 1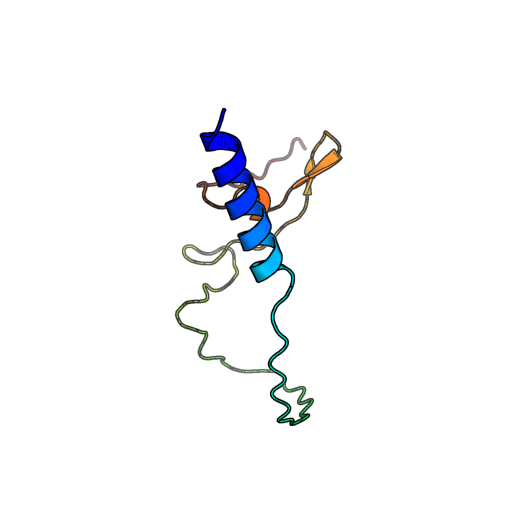.00 94.12 81 VAL A O 1
ATOM 595 N N . LEU A 1 82 ? -4.134 2.805 -6.416 1.00 94.38 82 LEU A N 1
ATOM 596 C CA . LEU A 1 82 ? -3.895 4.237 -6.261 1.00 94.38 82 LEU A CA 1
ATOM 597 C C . LEU A 1 82 ? -3.584 4.531 -4.792 1.00 94.38 82 LEU A C 1
ATOM 599 O O . LEU A 1 82 ? -4.427 4.302 -3.926 1.00 94.38 82 LEU A O 1
ATOM 603 N N . LEU A 1 83 ? -2.397 5.071 -4.517 1.00 93.06 83 LEU A N 1
ATOM 604 C CA . LEU A 1 83 ? -2.035 5.527 -3.178 1.00 93.06 83 LEU A CA 1
ATOM 605 C C . LEU A 1 83 ? -2.487 6.980 -2.989 1.00 93.06 83 LEU A C 1
ATOM 607 O O . LEU A 1 83 ? -2.004 7.882 -3.672 1.00 93.06 83 LEU A O 1
ATOM 611 N N . TYR A 1 84 ? -3.434 7.200 -2.077 1.00 93.81 84 TYR A N 1
ATOM 612 C CA . TYR A 1 84 ? -4.004 8.517 -1.792 1.00 93.81 84 TYR A CA 1
ATOM 613 C C . TYR A 1 84 ? -3.577 9.005 -0.406 1.00 93.81 84 TYR A C 1
ATOM 615 O O . TYR A 1 84 ? -3.914 8.398 0.610 1.00 93.81 84 TYR A O 1
ATOM 623 N N . PHE A 1 85 ? -2.849 10.120 -0.370 1.00 93.69 85 PHE A N 1
ATOM 624 C CA . PHE A 1 85 ? -2.427 10.781 0.862 1.00 93.69 85 PHE A CA 1
ATOM 625 C C . PHE A 1 85 ? -3.381 11.938 1.171 1.00 93.69 85 PHE A C 1
ATOM 627 O O . PHE A 1 85 ? -3.586 12.810 0.327 1.00 93.69 85 PHE A O 1
ATOM 634 N N . TYR A 1 86 ? -3.951 11.964 2.376 1.00 95.12 86 TYR A N 1
ATOM 635 C CA . TYR A 1 86 ? -4.842 13.036 2.820 1.00 95.12 86 TYR A CA 1
ATOM 636 C C . TYR A 1 86 ? -4.609 13.372 4.288 1.00 95.12 86 TYR A C 1
ATOM 638 O O . TYR A 1 86 ? -4.038 12.583 5.043 1.00 95.12 86 TYR A O 1
ATOM 646 N N . ALA A 1 87 ? -5.088 14.544 4.693 1.00 95.19 87 ALA A N 1
ATOM 647 C CA . ALA A 1 87 ? -5.134 14.939 6.086 1.00 95.19 87 ALA A CA 1
ATOM 648 C C . ALA A 1 87 ? -6.292 15.911 6.348 1.00 95.19 87 ALA A C 1
ATOM 650 O O . ALA A 1 87 ? -6.779 16.560 5.427 1.00 95.19 87 ALA A O 1
ATOM 651 N N . VAL A 1 88 ? -6.749 15.966 7.602 1.00 96.25 88 VAL A N 1
ATOM 652 C CA . VAL A 1 88 ? -7.917 16.758 8.044 1.00 96.25 88 VAL A CA 1
ATOM 653 C C . VAL A 1 88 ? -7.540 18.012 8.841 1.00 96.25 88 VAL A C 1
ATOM 655 O O . VAL A 1 88 ? -8.416 18.631 9.439 1.00 96.25 88 VAL A O 1
ATOM 658 N N . TRP A 1 89 ? -6.244 18.327 8.914 1.00 78.38 89 TRP A N 1
ATOM 659 C CA . TRP A 1 89 ? -5.718 19.475 9.655 1.00 78.38 89 TRP A CA 1
ATOM 660 C C . TRP A 1 89 ? -5.908 20.797 8.914 1.00 78.38 89 TRP A C 1
ATOM 662 O O . TRP A 1 89 ? -5.961 20.781 7.664 1.00 78.38 89 TRP A O 1
#

Secondary structure (DSSP, 8-state):
-HHHHHHHHHHHHHHHHHH-------------------S-----TTSPPBSSSTTSBPPP-EEE-TTS-EEESGGGTTS----------

Foldseek 3Di:
DVVVVVVVVVVVVVVVCVVDPPPPDDDDDDDDDDDDDDDDDPPDPPQAAEDDDPRHDDDWDWDQDPVRDIDIPVNQPPDDDDDDDDDDD

Sequence (89 aa):
MLKFRRLVLLYISFLFICLFPACVNSNSGDGVATSTNEAGGLGDPLSAEIGSEVGQQAPNFSVTTIDGTRVGLDTYDGSPVLLYFYAVW